Protein AF-A0A2G9NPW0-F1 (afdb_monomer_lite)

Radius of gyration: 15.77 Å; chains: 1; bounding box: 44×32×38 Å

Foldseek 3Di:
DQAPPVQVVLLVQVVLQVCLVDEAEDEPVRVVLVVVLLVVDDPVLNVLAVVLVVVSPVRHNYDHDYQDPQLVPDDPDDPVDDPVLSSVCSVQLVAAAEDPDPVSVVVVDPRYDHRDRDPDHDAHPDCSSVSVVSSSSDHDYDPPPSD

Structure (mmCIF, N/CA/C/O backbone):
data_AF-A0A2G9NPW0-F1
#
_entry.id   AF-A0A2G9NPW0-F1
#
loop_
_atom_site.group_PDB
_atom_site.id
_atom_site.type_symbol
_atom_site.label_atom_id
_atom_site.label_alt_id
_atom_site.label_comp_id
_atom_site.label_asym_id
_atom_site.label_entity_id
_atom_site.label_seq_id
_atom_site.pdbx_PDB_ins_code
_atom_site.Cartn_x
_atom_site.Cartn_y
_atom_site.Cartn_z
_atom_site.occupancy
_atom_site.B_iso_or_equiv
_atom_site.auth_seq_id
_atom_site.auth_comp_id
_atom_site.auth_asym_id
_atom_site.auth_atom_id
_atom_site.pdbx_PDB_model_num
ATOM 1 N N . MET A 1 1 ? -1.131 2.988 4.557 1.00 93.06 1 MET A N 1
ATOM 2 C CA . MET A 1 1 ? -2.337 3.663 5.099 1.00 93.06 1 MET A CA 1
ATOM 3 C C . MET A 1 1 ? -2.346 3.777 6.621 1.00 93.06 1 MET A C 1
ATOM 5 O O . MET A 1 1 ? -3.235 4.429 7.140 1.00 93.06 1 MET A O 1
ATOM 9 N N . HIS A 1 2 ? -1.377 3.202 7.342 1.00 95.94 2 HIS A N 1
ATOM 10 C CA . HIS A 1 2 ? -1.344 3.203 8.814 1.00 95.94 2 HIS A CA 1
ATOM 11 C C . HIS A 1 2 ? -0.108 3.920 9.369 1.00 95.94 2 HIS A C 1
ATOM 13 O O . HIS A 1 2 ? 0.310 3.657 10.489 1.00 95.94 2 HIS A O 1
ATOM 19 N N . SER A 1 3 ? 0.509 4.799 8.573 1.00 94.31 3 SER A N 1
ATOM 20 C CA . SER A 1 3 ? 1.684 5.565 9.005 1.00 94.31 3 SER A CA 1
ATOM 21 C C . SER A 1 3 ? 1.359 6.431 10.226 1.00 94.31 3 SER A C 1
ATOM 23 O O . SER A 1 3 ? 0.236 6.929 10.356 1.00 94.31 3 SER A O 1
ATOM 25 N N . ASN A 1 4 ? 2.345 6.614 11.104 1.00 94.69 4 ASN A N 1
ATOM 26 C CA . ASN A 1 4 ? 2.315 7.629 12.158 1.00 94.69 4 ASN A CA 1
ATOM 27 C C . ASN A 1 4 ? 2.498 9.050 11.605 1.00 94.69 4 ASN A C 1
ATOM 29 O O . ASN A 1 4 ? 2.051 10.002 12.235 1.00 94.69 4 ASN A O 1
ATOM 33 N N . ASP A 1 5 ? 3.090 9.207 10.416 1.00 93.62 5 ASP A N 1
ATOM 34 C CA . ASP A 1 5 ? 3.021 10.474 9.686 1.00 93.62 5 ASP A CA 1
ATOM 35 C C . ASP A 1 5 ? 1.643 10.614 9.029 1.00 93.62 5 ASP A C 1
ATOM 37 O O . ASP A 1 5 ? 1.321 9.918 8.060 1.00 93.62 5 ASP A O 1
ATOM 41 N N . GLU A 1 6 ? 0.833 11.534 9.551 1.00 93.62 6 GLU A N 1
ATOM 42 C CA . GLU A 1 6 ? -0.532 11.782 9.088 1.00 93.62 6 GLU A CA 1
ATOM 43 C C . GLU A 1 6 ? -0.585 12.182 7.612 1.00 93.62 6 GLU A C 1
ATOM 45 O O . GLU A 1 6 ? -1.490 11.752 6.895 1.00 93.62 6 GLU A O 1
ATOM 50 N N . LYS A 1 7 ? 0.412 12.917 7.107 1.00 92.75 7 LYS A N 1
ATOM 51 C CA . LYS A 1 7 ? 0.454 13.292 5.689 1.00 92.75 7 LYS A CA 1
ATOM 52 C C . LYS A 1 7 ? 0.616 12.062 4.797 1.00 92.75 7 LYS A C 1
ATOM 54 O O . LYS A 1 7 ? -0.153 11.876 3.850 1.00 92.75 7 LYS A O 1
ATOM 59 N N . THR A 1 8 ? 1.572 11.192 5.119 1.00 93.19 8 THR A N 1
ATOM 60 C CA . THR A 1 8 ? 1.755 9.896 4.451 1.00 93.19 8 THR A CA 1
ATOM 61 C C . THR A 1 8 ? 0.511 9.025 4.584 1.00 93.19 8 THR A C 1
ATOM 63 O O . THR A 1 8 ? 0.056 8.428 3.607 1.00 93.19 8 THR A O 1
ATOM 66 N N . ARG A 1 9 ? -0.080 8.962 5.781 1.00 95.56 9 ARG A N 1
ATOM 67 C CA . ARG A 1 9 ? -1.285 8.176 6.043 1.00 95.56 9 ARG A CA 1
ATOM 68 C C . ARG A 1 9 ? -2.442 8.595 5.142 1.00 95.56 9 ARG A C 1
ATOM 70 O O . ARG A 1 9 ? -3.007 7.733 4.470 1.00 95.56 9 ARG A O 1
ATOM 77 N N . ILE A 1 10 ? -2.756 9.890 5.114 1.00 95.69 10 ILE A N 1
ATOM 78 C CA . ILE A 1 10 ? -3.835 10.479 4.312 1.00 95.69 10 ILE A CA 1
ATOM 79 C C . ILE A 1 10 ? -3.563 10.271 2.823 1.00 95.69 10 ILE A C 1
ATOM 81 O O . ILE A 1 10 ? -4.442 9.799 2.105 1.00 95.69 10 ILE A O 1
ATOM 85 N N . THR A 1 11 ? -2.333 10.532 2.374 1.00 94.81 11 THR A N 1
ATOM 86 C CA . THR A 1 11 ? -1.914 10.327 0.979 1.00 94.81 11 THR A CA 1
ATOM 87 C C . THR A 1 11 ? -2.146 8.881 0.541 1.00 94.81 11 THR A C 1
ATOM 89 O O . THR A 1 11 ? -2.818 8.628 -0.459 1.00 94.81 11 THR A O 1
ATOM 92 N N . CYS A 1 12 ? -1.669 7.906 1.322 1.00 94.81 12 CYS A N 1
ATOM 93 C CA . CYS A 1 12 ? -1.898 6.497 1.021 1.00 94.81 12 CYS A CA 1
ATOM 94 C C . CYS A 1 12 ? -3.381 6.119 1.105 1.00 94.81 12 CYS A C 1
ATOM 96 O O . CYS A 1 12 ? -3.851 5.376 0.254 1.00 94.81 12 CYS A O 1
ATOM 98 N N . LYS A 1 13 ? -4.128 6.588 2.114 1.00 95.88 13 LYS A N 1
ATOM 99 C CA . LYS A 1 13 ? -5.563 6.281 2.245 1.00 95.88 13 LYS A CA 1
ATOM 100 C C . LYS A 1 13 ? -6.323 6.738 1.003 1.00 95.88 13 LYS A C 1
ATOM 102 O O . LYS A 1 13 ? -7.059 5.957 0.405 1.00 95.88 13 LYS A O 1
ATOM 107 N N . ASN A 1 14 ? -6.100 7.984 0.594 1.00 96.38 14 ASN A N 1
ATOM 108 C CA . ASN A 1 14 ? -6.747 8.564 -0.573 1.00 96.38 14 ASN A CA 1
ATOM 109 C C . ASN A 1 14 ? -6.378 7.811 -1.853 1.00 96.38 14 ASN A C 1
ATOM 111 O O . ASN A 1 14 ? -7.270 7.554 -2.656 1.00 96.38 14 ASN A O 1
ATOM 115 N N . PHE A 1 15 ? -5.120 7.379 -2.001 1.00 94.50 15 PHE A N 1
ATOM 116 C CA . PHE A 1 15 ? -4.708 6.533 -3.121 1.00 94.50 15 PHE A CA 1
ATOM 117 C C . PHE A 1 15 ? -5.583 5.280 -3.242 1.00 94.50 15 PHE A C 1
ATOM 119 O O . PHE A 1 15 ? -6.144 5.034 -4.308 1.00 94.50 15 PHE A O 1
ATOM 126 N N . PHE A 1 16 ? -5.767 4.521 -2.157 1.00 94.56 16 PHE A N 1
ATOM 127 C CA . PHE A 1 16 ? -6.606 3.320 -2.199 1.00 94.56 16 PHE A CA 1
ATOM 128 C C . PHE A 1 16 ? -8.077 3.645 -2.480 1.00 94.56 16 PHE A C 1
ATOM 130 O O . PHE A 1 16 ? -8.695 2.945 -3.276 1.00 94.56 16 PHE A O 1
ATOM 137 N N . ILE A 1 17 ? -8.622 4.723 -1.904 1.00 95.44 17 ILE A N 1
ATOM 138 C CA . ILE A 1 17 ? -10.004 5.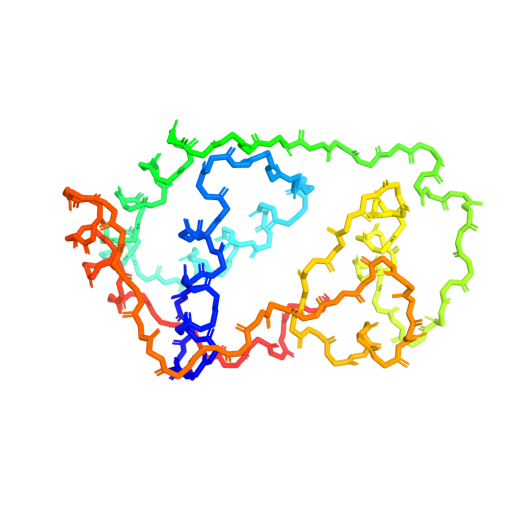170 -2.160 1.00 95.44 17 ILE A CA 1
ATOM 139 C C . ILE A 1 17 ? -10.219 5.500 -3.644 1.00 95.44 17 ILE A C 1
ATOM 141 O O . ILE A 1 17 ? -11.206 5.079 -4.243 1.00 95.44 17 ILE A O 1
ATOM 145 N N . GLU A 1 18 ? -9.289 6.229 -4.257 1.00 93.69 18 GLU A N 1
ATOM 146 C CA . GLU A 1 18 ? -9.360 6.620 -5.670 1.00 93.69 18 GLU A CA 1
ATOM 147 C C . GLU A 1 18 ? -9.203 5.435 -6.629 1.00 93.69 18 GLU A C 1
ATOM 149 O O . GLU A 1 18 ? -9.677 5.484 -7.765 1.00 93.69 18 GLU A O 1
ATOM 154 N N . HIS A 1 19 ? -8.574 4.356 -6.161 1.00 93.38 19 HIS A N 1
ATOM 155 C CA . HIS A 1 19 ? -8.294 3.158 -6.945 1.00 93.38 19 HIS A CA 1
ATOM 156 C C . HIS A 1 19 ? -9.177 1.958 -6.565 1.00 93.38 19 HIS A C 1
ATOM 158 O O . HIS A 1 19 ? -8.924 0.861 -7.055 1.00 93.38 19 HIS A O 1
ATOM 164 N N . LEU A 1 20 ? -10.243 2.139 -5.770 1.00 94.12 20 LEU A N 1
ATOM 165 C CA . LEU A 1 20 ? -11.159 1.049 -5.379 1.00 94.12 20 LEU A CA 1
ATOM 166 C C . LEU A 1 20 ? -11.724 0.277 -6.580 1.00 94.12 20 LEU A C 1
ATOM 168 O O . LEU A 1 20 ? -11.809 -0.945 -6.543 1.00 94.12 20 LEU A O 1
ATOM 172 N N . ASN A 1 21 ? -12.054 0.991 -7.659 1.00 93.56 21 ASN A N 1
ATOM 173 C CA . ASN A 1 21 ? -12.619 0.417 -8.886 1.00 93.56 21 ASN A CA 1
ATOM 174 C C . ASN A 1 21 ? -11.547 0.060 -9.934 1.00 93.56 21 ASN A C 1
ATOM 176 O O . ASN A 1 21 ? -11.866 -0.142 -11.107 1.00 93.56 21 ASN A O 1
ATOM 180 N N . LYS A 1 22 ? -10.265 0.059 -9.555 1.00 93.81 22 LYS A N 1
ATOM 181 C CA . LYS A 1 22 ? -9.139 -0.283 -10.429 1.00 93.81 22 LYS A CA 1
ATOM 182 C C . LYS A 1 22 ? -8.545 -1.627 -10.017 1.00 93.81 22 LYS A C 1
ATOM 184 O O . LYS A 1 22 ? -8.724 -2.097 -8.897 1.00 93.81 22 LYS A O 1
ATOM 189 N N . THR A 1 23 ? -7.815 -2.237 -10.943 1.00 94.25 23 THR A N 1
ATOM 190 C CA . THR A 1 23 ? -6.983 -3.398 -10.635 1.00 94.25 23 THR A CA 1
ATOM 191 C C . THR A 1 23 ? -5.677 -2.917 -10.020 1.00 94.25 23 THR A C 1
ATOM 193 O O . THR A 1 23 ? -5.015 -2.056 -10.598 1.00 94.25 23 THR A O 1
ATOM 196 N N . ILE A 1 24 ? -5.301 -3.477 -8.872 1.00 92.81 24 ILE A N 1
ATOM 197 C CA . ILE A 1 24 ? -3.990 -3.252 -8.256 1.00 92.81 24 ILE A CA 1
ATOM 198 C C . ILE A 1 24 ? -3.184 -4.540 -8.347 1.00 92.81 24 ILE A C 1
ATOM 200 O O . ILE A 1 24 ? -3.710 -5.627 -8.113 1.00 92.81 24 ILE A O 1
ATOM 204 N N . PHE A 1 25 ? -1.904 -4.412 -8.671 1.00 92.06 25 PHE A N 1
ATOM 205 C CA . PHE A 1 25 ? -0.966 -5.524 -8.709 1.00 92.06 25 PHE A CA 1
ATOM 206 C C . PHE A 1 25 ? -0.061 -5.481 -7.486 1.00 92.06 25 PHE A C 1
ATOM 208 O O . PHE A 1 25 ? 0.358 -4.410 -7.051 1.00 92.06 25 PHE A O 1
ATOM 215 N N . MET A 1 26 ? 0.234 -6.651 -6.931 1.00 89.31 26 MET A N 1
ATOM 216 C CA . MET A 1 26 ? 1.155 -6.785 -5.809 1.00 89.31 26 MET A CA 1
ATOM 217 C C . MET A 1 26 ? 1.934 -8.089 -5.944 1.00 89.31 26 MET A C 1
ATOM 219 O O . MET A 1 26 ? 1.367 -9.108 -6.346 1.00 89.31 26 MET A O 1
ATOM 223 N N . SER A 1 27 ? 3.224 -8.086 -5.614 1.00 88.62 27 SER A N 1
ATOM 224 C CA . SER A 1 27 ? 3.987 -9.332 -5.546 1.00 88.62 27 SER A CA 1
ATOM 225 C C . SER A 1 27 ? 3.660 -10.092 -4.258 1.00 88.62 27 SER A C 1
ATOM 227 O O . SER A 1 27 ? 3.221 -9.506 -3.265 1.00 88.62 27 SER A O 1
ATOM 229 N N . LEU A 1 28 ? 3.885 -11.410 -4.250 1.00 87.88 28 LEU A N 1
ATOM 230 C CA . LEU A 1 28 ? 3.772 -12.209 -3.020 1.00 87.88 28 LEU A CA 1
ATOM 231 C C . LEU A 1 28 ? 4.762 -11.742 -1.942 1.00 87.88 28 LEU A C 1
ATOM 233 O O . LEU A 1 28 ? 4.457 -11.804 -0.757 1.00 87.88 28 LEU A O 1
ATOM 237 N N . GLU A 1 29 ? 5.916 -11.217 -2.350 1.00 88.31 29 GLU A N 1
ATOM 238 C CA . GLU A 1 29 ? 6.898 -10.637 -1.436 1.00 88.31 29 GLU A CA 1
ATOM 239 C C . GLU A 1 29 ? 6.382 -9.347 -0.787 1.00 88.31 29 GLU A C 1
ATOM 241 O O . GLU A 1 29 ? 6.538 -9.168 0.416 1.00 88.31 29 GLU A O 1
ATOM 246 N N . SER A 1 30 ? 5.708 -8.470 -1.542 1.00 87.19 30 SER A N 1
ATOM 247 C CA . SER A 1 30 ? 5.065 -7.282 -0.968 1.00 87.19 30 SER A CA 1
ATOM 248 C C . SER A 1 30 ? 3.965 -7.650 0.032 1.00 87.19 30 SER A C 1
ATOM 250 O O . SER A 1 30 ? 3.864 -6.998 1.066 1.00 87.19 30 SER A O 1
ATOM 252 N N . VAL A 1 31 ? 3.187 -8.714 -0.232 1.00 88.38 31 VAL A N 1
ATOM 253 C CA . VAL A 1 31 ? 2.227 -9.263 0.749 1.00 88.38 3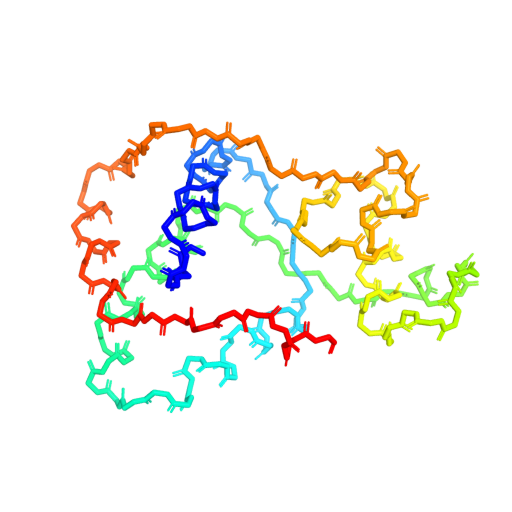1 VAL A CA 1
ATOM 254 C C . VAL A 1 31 ? 2.967 -9.670 2.025 1.00 88.38 31 VAL A C 1
ATOM 256 O O . VAL A 1 31 ? 2.639 -9.177 3.100 1.00 88.38 31 VAL A O 1
ATOM 259 N N . GLY A 1 32 ? 4.005 -10.503 1.894 1.00 89.38 32 GLY A N 1
ATOM 260 C CA . GLY A 1 32 ? 4.774 -11.004 3.033 1.00 89.38 32 GLY A CA 1
ATOM 261 C C . GLY A 1 32 ? 5.432 -9.893 3.851 1.00 89.38 32 GLY A C 1
ATOM 262 O O . GLY A 1 32 ? 5.361 -9.921 5.073 1.00 89.38 32 GLY A O 1
ATOM 263 N N . LYS A 1 33 ? 6.000 -8.871 3.198 1.00 87.69 33 LYS A N 1
ATOM 264 C CA . LYS A 1 33 ? 6.568 -7.696 3.877 1.00 87.69 33 LYS A CA 1
ATOM 265 C C . LYS A 1 33 ? 5.508 -6.913 4.653 1.00 87.69 33 LYS A C 1
ATOM 267 O O . LYS A 1 33 ? 5.791 -6.436 5.745 1.00 87.69 33 LYS A O 1
ATOM 272 N N . CYS A 1 34 ? 4.297 -6.760 4.114 1.00 88.00 34 CYS A N 1
ATOM 273 C CA . CYS A 1 34 ? 3.212 -6.109 4.846 1.00 88.00 34 CYS A CA 1
ATOM 274 C C . CYS A 1 34 ? 2.784 -6.916 6.078 1.00 88.00 34 CYS A C 1
ATOM 276 O O . CYS A 1 34 ? 2.614 -6.329 7.147 1.00 88.00 34 CYS A O 1
ATOM 278 N N . ASP A 1 35 ? 2.636 -8.233 5.935 1.00 91.19 35 ASP A N 1
ATOM 279 C CA . ASP A 1 35 ? 2.219 -9.113 7.029 1.00 91.19 35 ASP A CA 1
ATOM 280 C C . ASP A 1 35 ? 3.287 -9.204 8.126 1.00 91.19 35 ASP A C 1
ATOM 282 O O . ASP A 1 35 ? 2.947 -9.116 9.305 1.00 91.19 35 ASP A O 1
ATOM 286 N N . ASP A 1 36 ? 4.570 -9.268 7.75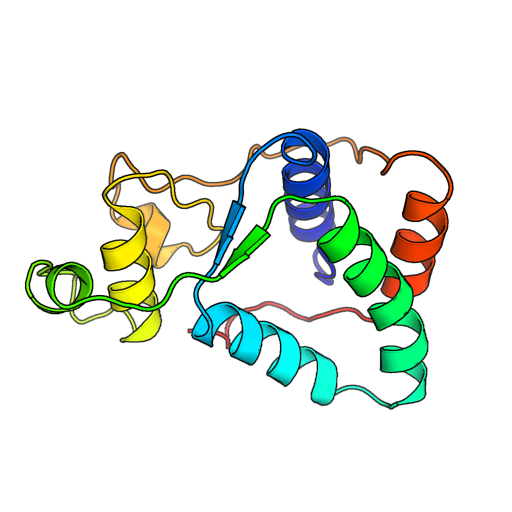4 1.00 93.00 36 ASP A N 1
ATOM 287 C CA . ASP A 1 36 ? 5.697 -9.295 8.693 1.00 93.00 36 ASP A CA 1
ATOM 288 C C . ASP A 1 36 ? 5.652 -8.117 9.675 1.00 93.00 36 ASP A C 1
ATOM 290 O O . ASP A 1 36 ? 5.760 -8.315 10.883 1.00 93.00 36 ASP A O 1
ATOM 294 N N . ILE A 1 37 ? 5.371 -6.900 9.189 1.00 92.00 37 ILE A N 1
ATOM 295 C CA . ILE A 1 37 ? 5.213 -5.713 10.047 1.00 92.00 37 ILE A CA 1
ATOM 296 C C . ILE A 1 37 ? 4.053 -5.896 11.022 1.00 92.00 37 ILE A C 1
ATOM 298 O O . ILE A 1 37 ? 4.177 -5.587 12.205 1.00 92.00 37 ILE A O 1
ATOM 302 N N . VAL A 1 38 ? 2.896 -6.338 10.523 1.00 93.88 38 VAL A N 1
ATOM 303 C CA . VAL A 1 38 ? 1.664 -6.452 11.314 1.00 93.88 38 VAL A CA 1
ATOM 304 C C . VAL A 1 38 ? 1.831 -7.508 12.402 1.00 93.88 38 VAL A C 1
ATOM 306 O O . VAL A 1 38 ? 1.346 -7.325 13.521 1.00 93.88 38 VAL A O 1
ATOM 309 N N . TRP A 1 39 ? 2.561 -8.582 12.108 1.00 95.12 39 TRP A N 1
ATOM 310 C CA . TRP A 1 39 ? 2.839 -9.663 13.048 1.00 95.12 39 TRP A CA 1
ATOM 311 C C . TRP A 1 39 ? 3.764 -9.261 14.200 1.00 95.12 39 TRP A C 1
ATOM 313 O O . TRP A 1 39 ? 3.720 -9.914 15.241 1.00 95.12 39 TRP A O 1
ATOM 323 N N . GLN A 1 40 ? 4.505 -8.152 14.088 1.00 95.44 40 GLN A N 1
ATOM 324 C CA . GLN A 1 40 ? 5.270 -7.586 15.211 1.00 95.44 40 GLN A CA 1
ATOM 325 C C . GLN A 1 40 ? 4.379 -6.938 16.291 1.00 95.44 40 GLN A C 1
ATOM 327 O O . GLN A 1 40 ? 4.853 -6.623 17.383 1.00 95.44 40 GLN A O 1
ATOM 332 N N . PHE A 1 41 ? 3.089 -6.703 16.018 1.00 95.75 41 PHE A N 1
ATOM 333 C CA . PHE A 1 41 ? 2.156 -6.109 16.981 1.00 95.75 41 PHE A CA 1
ATOM 334 C C . PHE A 1 41 ? 1.439 -7.175 17.813 1.00 95.75 41 PHE A C 1
ATOM 336 O O . PHE A 1 41 ? 1.294 -8.324 17.405 1.00 95.75 41 PHE A O 1
ATOM 343 N N . SER A 1 42 ? 0.918 -6.787 18.982 1.00 97.75 42 SER A N 1
ATOM 344 C CA . SER A 1 42 ? 0.146 -7.708 19.827 1.00 97.75 42 SER A CA 1
ATOM 345 C C . SER A 1 42 ? -1.092 -8.250 19.107 1.00 97.75 42 SER A C 1
ATOM 347 O O . SER A 1 42 ? -1.710 -7.553 18.299 1.00 97.75 42 SER A O 1
ATOM 349 N N . ARG A 1 43 ? -1.522 -9.464 19.475 1.00 97.69 43 ARG A N 1
ATOM 350 C CA . ARG A 1 43 ? -2.726 -10.092 18.909 1.00 97.69 43 ARG A CA 1
ATOM 351 C C . ARG A 1 43 ? -3.954 -9.176 18.971 1.00 97.69 43 ARG A C 1
ATOM 353 O O . ARG A 1 43 ? -4.666 -9.048 17.985 1.00 97.69 43 ARG A O 1
ATOM 360 N N . LYS A 1 44 ? -4.137 -8.460 20.087 1.00 98.00 44 LYS A N 1
ATOM 361 C CA . LYS A 1 44 ? -5.227 -7.489 20.260 1.00 98.00 44 LYS A CA 1
ATOM 362 C C . LYS A 1 44 ? -5.191 -6.369 19.217 1.00 98.00 44 LYS A C 1
ATOM 364 O O . LYS A 1 44 ? -6.239 -5.924 18.779 1.00 98.00 44 LYS A O 1
ATOM 369 N N . VAL A 1 45 ? -4.010 -5.886 18.833 1.00 97.88 45 VAL A N 1
ATOM 370 C CA . VAL A 1 45 ? -3.881 -4.864 17.779 1.00 97.88 45 VAL A CA 1
ATOM 371 C C . VAL A 1 45 ? -4.164 -5.473 16.406 1.00 97.88 45 VAL A C 1
ATOM 373 O O . VAL A 1 45 ? -4.868 -4.865 15.604 1.00 97.88 45 VAL A O 1
ATOM 376 N N . GLN A 1 46 ? -3.676 -6.688 16.156 1.00 97.31 46 GLN A N 1
ATOM 377 C CA . GLN A 1 46 ? -3.947 -7.418 14.917 1.00 97.31 46 GLN A CA 1
ATOM 378 C C . GLN A 1 46 ? -5.454 -7.667 14.709 1.00 97.31 46 GLN A C 1
ATOM 380 O O . GLN A 1 46 ? -5.960 -7.446 13.611 1.00 97.31 46 GLN A O 1
ATOM 385 N N . ASP A 1 47 ? -6.188 -8.033 15.766 1.00 97.94 47 ASP A N 1
ATOM 386 C CA . ASP A 1 47 ? -7.645 -8.261 15.734 1.00 97.94 47 ASP A CA 1
ATOM 387 C C . ASP A 1 47 ? -8.450 -7.014 15.344 1.00 97.94 47 ASP A C 1
ATOM 389 O O . ASP A 1 47 ? -9.562 -7.109 14.832 1.00 97.94 47 ASP A O 1
ATOM 393 N N . GLU A 1 48 ? -7.890 -5.831 15.572 1.00 98.19 48 GLU A N 1
ATOM 394 C CA . GLU A 1 48 ? -8.506 -4.554 15.209 1.00 98.19 48 GLU A CA 1
ATOM 395 C C . GLU A 1 48 ? -8.138 -4.150 13.777 1.00 98.19 48 GLU A C 1
ATOM 397 O O . GLU A 1 48 ? -8.876 -3.411 13.123 1.00 98.19 48 GLU A O 1
ATOM 402 N N . TYR A 1 49 ? -7.002 -4.648 13.282 1.00 97.81 49 TYR A N 1
ATOM 403 C CA . TYR A 1 49 ? -6.455 -4.353 11.966 1.00 97.81 49 TYR A CA 1
ATOM 404 C C . TYR A 1 49 ? -7.068 -5.213 10.854 1.00 97.81 49 TYR A C 1
ATOM 406 O O . TYR A 1 49 ? -7.576 -4.675 9.864 1.00 97.81 49 TYR A O 1
ATOM 414 N N . TYR A 1 50 ? -7.052 -6.540 11.012 1.00 96.88 50 TYR A N 1
ATOM 415 C CA . TYR A 1 50 ? -7.446 -7.471 9.950 1.00 96.88 50 TYR A CA 1
ATOM 416 C C . TYR A 1 50 ? -8.896 -7.320 9.460 1.00 96.88 50 TYR A C 1
ATOM 418 O O . TYR A 1 50 ? -9.090 -7.373 8.245 1.00 96.88 50 TYR A O 1
ATOM 426 N N . PRO A 1 51 ? -9.904 -6.990 10.298 1.00 97.62 51 PRO A N 1
ATOM 427 C CA . PRO A 1 51 ? -11.270 -6.782 9.809 1.00 97.62 51 PRO A CA 1
ATOM 428 C C . PRO A 1 51 ? -11.402 -5.707 8.721 1.00 97.62 51 PRO A C 1
ATOM 430 O O . PRO A 1 51 ? -12.305 -5.778 7.884 1.00 97.62 51 PRO A O 1
ATOM 433 N N . PHE A 1 52 ? -10.525 -4.696 8.722 1.00 97.75 52 PHE A N 1
ATOM 434 C CA . PHE A 1 52 ? -10.457 -3.715 7.640 1.00 97.75 52 PHE A CA 1
ATOM 435 C C . PHE A 1 52 ? -9.780 -4.294 6.395 1.00 97.75 52 PHE A C 1
ATOM 437 O O . PHE A 1 52 ? -10.337 -4.176 5.302 1.00 97.75 52 PHE A O 1
ATOM 444 N N . MET A 1 53 ? -8.612 -4.924 6.553 1.00 95.69 53 MET A N 1
ATOM 445 C CA . MET A 1 53 ? -7.846 -5.453 5.421 1.00 95.69 53 MET A CA 1
ATOM 446 C C . MET A 1 53 ? -8.575 -6.577 4.685 1.00 95.69 53 MET A C 1
ATOM 448 O O . MET A 1 53 ? -8.590 -6.575 3.456 1.00 95.69 53 MET A O 1
ATOM 452 N N . ASP A 1 54 ? -9.267 -7.465 5.398 1.00 95.38 54 ASP A N 1
ATOM 453 C CA . ASP A 1 54 ? -10.057 -8.543 4.793 1.00 95.38 54 ASP A CA 1
ATOM 454 C C . ASP A 1 54 ? -11.161 -7.982 3.890 1.00 95.38 54 ASP A C 1
ATOM 456 O O . ASP A 1 54 ? -11.361 -8.426 2.755 1.00 95.38 54 ASP A O 1
ATOM 460 N N . ARG A 1 55 ? -11.850 -6.934 4.357 1.00 95.94 55 ARG A N 1
ATOM 461 C CA . ARG A 1 55 ? -12.871 -6.241 3.562 1.00 95.94 55 ARG A CA 1
ATOM 462 C C . ARG A 1 55 ? -12.254 -5.504 2.385 1.00 95.94 55 ARG A C 1
ATOM 464 O O . ARG A 1 55 ? -12.800 -5.585 1.290 1.00 95.94 55 ARG A O 1
ATOM 471 N N . LEU A 1 56 ? -11.126 -4.823 2.586 1.00 94.62 56 LEU A N 1
ATOM 472 C CA . LEU A 1 56 ? -10.404 -4.136 1.515 1.00 94.62 56 LEU A CA 1
ATOM 473 C C . LEU A 1 56 ? -10.009 -5.096 0.400 1.00 94.62 56 LEU A C 1
ATOM 475 O O . LEU A 1 56 ? -10.295 -4.824 -0.761 1.00 94.62 56 LEU A O 1
ATOM 479 N N . HIS A 1 57 ? -9.443 -6.245 0.751 1.00 92.06 57 HIS A N 1
ATOM 480 C CA . HIS A 1 57 ? -9.055 -7.273 -0.209 1.00 92.06 57 HIS A CA 1
ATOM 481 C C . HIS A 1 57 ? -10.248 -7.979 -0.865 1.00 92.06 57 HIS A C 1
ATOM 483 O O . HIS A 1 57 ? -10.092 -8.532 -1.948 1.00 92.06 57 HIS A O 1
ATOM 489 N N . THR A 1 58 ? -11.426 -7.952 -0.236 1.00 92.00 58 THR A N 1
ATOM 490 C CA . THR A 1 58 ? -12.663 -8.474 -0.833 1.00 92.00 58 THR A CA 1
ATOM 491 C C . THR A 1 58 ? -13.232 -7.516 -1.879 1.00 92.00 58 THR A C 1
ATOM 493 O O . THR A 1 58 ? -13.709 -7.961 -2.920 1.00 92.00 58 THR A O 1
ATOM 496 N N . ILE A 1 59 ? -13.211 -6.205 -1.614 1.00 92.31 59 ILE A N 1
ATOM 497 C CA . ILE A 1 59 ? -13.821 -5.219 -2.519 1.00 92.31 59 ILE A CA 1
ATOM 498 C C . ILE A 1 59 ? -12.882 -4.773 -3.640 1.00 92.31 59 ILE A C 1
ATOM 500 O O . ILE A 1 59 ? -13.346 -4.436 -4.726 1.00 92.31 59 ILE A O 1
ATOM 504 N N . MET A 1 60 ? -11.573 -4.733 -3.386 1.00 93.38 60 MET A N 1
ATOM 505 C CA . MET A 1 60 ? -10.593 -4.296 -4.373 1.00 93.38 60 MET A CA 1
ATOM 506 C C . MET A 1 60 ? -10.168 -5.463 -5.254 1.00 93.38 60 MET A C 1
ATOM 508 O O . MET A 1 60 ? -9.863 -6.551 -4.769 1.00 93.38 60 MET A O 1
ATOM 512 N N . ASN A 1 61 ? -10.041 -5.216 -6.557 1.00 95.00 61 ASN A N 1
ATOM 513 C CA . ASN A 1 61 ? -9.490 -6.205 -7.477 1.00 95.00 61 ASN A CA 1
ATOM 514 C C . ASN A 1 61 ? -7.955 -6.243 -7.374 1.00 95.00 61 ASN A C 1
ATOM 516 O O . ASN A 1 61 ? -7.249 -5.635 -8.180 1.00 95.00 61 ASN A O 1
ATOM 520 N N . ILE A 1 62 ? -7.435 -6.950 -6.369 1.00 92.75 62 ILE A N 1
ATOM 521 C CA . ILE A 1 62 ? -5.993 -7.119 -6.161 1.00 92.75 62 ILE A CA 1
ATOM 522 C C . ILE A 1 62 ? -5.519 -8.401 -6.848 1.00 92.75 62 ILE A C 1
ATOM 524 O O . ILE A 1 62 ? -5.952 -9.507 -6.515 1.00 92.75 62 ILE A O 1
ATOM 528 N N . LYS A 1 63 ? -4.592 -8.268 -7.799 1.00 93.50 63 LYS A N 1
ATOM 529 C CA . LYS A 1 63 ? -3.920 -9.386 -8.464 1.00 93.50 63 LYS A CA 1
ATOM 530 C C . LYS A 1 63 ? -2.547 -9.601 -7.844 1.00 93.50 63 LYS A C 1
ATOM 532 O O . LYS A 1 63 ? -1.656 -8.763 -7.962 1.00 93.50 63 LYS A O 1
ATOM 537 N N . ARG A 1 64 ? -2.384 -10.753 -7.194 1.00 91.75 64 ARG A N 1
ATOM 538 C CA . ARG A 1 64 ? -1.089 -11.211 -6.689 1.00 91.75 64 ARG A CA 1
ATOM 539 C C . ARG A 1 64 ? -0.342 -11.889 -7.828 1.00 91.75 64 ARG A C 1
ATOM 541 O O . ARG A 1 64 ? -0.800 -12.922 -8.311 1.00 91.75 64 ARG A O 1
ATOM 548 N N . ILE A 1 65 ? 0.752 -11.288 -8.279 1.00 89.12 65 ILE A N 1
ATOM 549 C CA . ILE A 1 65 ? 1.503 -11.759 -9.446 1.00 89.12 65 ILE A CA 1
ATOM 550 C C . ILE A 1 65 ? 2.899 -12.243 -9.027 1.00 89.12 65 ILE A C 1
ATOM 552 O O . ILE A 1 65 ? 3.593 -11.534 -8.290 1.00 89.12 65 ILE A O 1
ATOM 556 N N . PRO A 1 66 ? 3.328 -13.447 -9.451 1.00 86.94 66 PRO A N 1
ATOM 557 C CA . PRO A 1 66 ? 4.691 -13.899 -9.209 1.00 86.94 66 PRO A CA 1
ATOM 558 C C . PRO A 1 66 ? 5.676 -13.068 -10.037 1.00 86.94 66 PRO A C 1
ATOM 560 O O . PRO A 1 66 ? 5.307 -12.431 -11.028 1.00 86.94 66 PRO A O 1
ATOM 563 N N . TYR A 1 67 ? 6.945 -13.098 -9.646 1.00 84.69 67 TYR A N 1
ATOM 564 C CA . TYR A 1 67 ? 8.009 -12.675 -10.548 1.00 84.69 67 TYR A CA 1
ATOM 565 C C . TYR A 1 67 ? 8.139 -13.692 -11.683 1.00 84.69 67 TYR A C 1
ATOM 567 O O . TYR A 1 67 ? 7.965 -14.894 -11.474 1.00 84.69 67 TYR A O 1
ATOM 575 N N . ASP A 1 68 ? 8.453 -13.213 -12.881 1.00 81.94 68 ASP A N 1
ATOM 576 C CA . ASP A 1 68 ? 8.735 -14.068 -14.030 1.00 81.94 68 ASP A CA 1
ATOM 577 C C . ASP A 1 68 ? 10.175 -13.883 -14.526 1.00 81.94 68 ASP A C 1
ATOM 579 O O . ASP A 1 68 ? 10.903 -12.984 -14.101 1.00 81.94 68 ASP A O 1
ATOM 583 N N . SER A 1 69 ? 10.610 -14.738 -15.450 1.00 74.12 69 SER A N 1
ATOM 584 C CA . SER A 1 69 ? 11.968 -14.671 -16.003 1.00 74.12 69 SER A CA 1
ATOM 585 C C . SER A 1 69 ? 12.274 -13.318 -16.657 1.00 74.12 69 SER A C 1
ATOM 587 O O . SER A 1 69 ? 13.402 -12.839 -16.571 1.00 74.12 69 SER A O 1
ATOM 589 N N . ARG A 1 70 ? 11.267 -12.655 -17.242 1.00 67.56 70 ARG A N 1
ATOM 590 C CA . ARG A 1 70 ? 11.401 -11.329 -17.872 1.00 67.56 70 ARG A CA 1
ATOM 591 C C . ARG A 1 70 ? 11.693 -10.239 -16.839 1.00 67.56 70 ARG A C 1
ATOM 593 O O . ARG A 1 70 ? 12.431 -9.309 -17.153 1.00 67.56 70 ARG A O 1
ATOM 600 N N . THR A 1 71 ? 11.151 -10.392 -15.633 1.00 68.94 71 THR A N 1
ATOM 601 C CA . THR A 1 71 ? 11.392 -9.534 -14.467 1.00 68.94 71 THR A CA 1
ATOM 602 C C . THR A 1 71 ? 12.852 -9.622 -14.011 1.00 68.94 71 THR A C 1
ATOM 604 O O . THR A 1 71 ? 13.455 -8.615 -13.663 1.00 68.94 71 THR A O 1
ATOM 607 N N . ILE A 1 72 ? 13.454 -10.812 -14.055 1.00 66.75 72 ILE A N 1
ATOM 608 C CA . ILE A 1 72 ? 14.788 -11.062 -13.487 1.00 66.75 72 ILE A CA 1
ATOM 609 C C . ILE A 1 72 ? 15.917 -10.650 -14.448 1.00 66.75 72 ILE A C 1
ATOM 611 O O . ILE A 1 72 ? 16.975 -10.206 -14.010 1.00 66.75 72 ILE A O 1
ATOM 615 N N . THR A 1 73 ? 15.725 -10.772 -15.766 1.00 59.31 73 THR A N 1
ATOM 616 C CA . THR A 1 73 ? 16.853 -10.722 -16.719 1.00 59.31 73 THR A CA 1
ATOM 617 C C . THR A 1 73 ? 17.077 -9.390 -17.438 1.00 59.31 73 THR A C 1
ATOM 619 O O . THR A 1 73 ? 17.985 -9.312 -18.263 1.00 59.31 73 THR A O 1
ATOM 622 N N . LYS A 1 74 ? 16.268 -8.346 -17.208 1.00 56.38 74 LYS A N 1
ATOM 623 C CA . LYS A 1 74 ? 16.272 -7.165 -18.100 1.00 56.38 74 LYS A CA 1
ATOM 624 C C . LYS A 1 74 ? 16.809 -5.857 -17.528 1.00 56.38 74 LYS A C 1
ATOM 626 O O . LYS A 1 74 ? 17.107 -4.967 -18.322 1.00 56.38 74 LYS A O 1
ATOM 631 N N . ASN A 1 75 ? 16.999 -5.718 -16.217 1.00 61.25 75 ASN A N 1
ATOM 632 C CA . ASN A 1 75 ? 17.129 -4.375 -15.648 1.00 61.25 75 ASN A CA 1
ATOM 633 C C . ASN A 1 75 ? 18.440 -4.123 -14.911 1.00 61.25 75 ASN A C 1
ATOM 635 O O . ASN A 1 75 ? 18.720 -4.689 -13.861 1.00 61.25 75 ASN A O 1
ATOM 639 N N . LYS A 1 76 ? 19.231 -3.201 -15.469 1.00 75.44 76 LYS A N 1
ATOM 640 C CA . LYS A 1 76 ? 20.416 -2.616 -14.834 1.00 75.44 76 LYS A CA 1
ATOM 641 C C . LYS A 1 76 ? 19.988 -1.417 -13.987 1.00 75.44 76 LYS A C 1
ATOM 643 O O . LYS A 1 76 ? 20.233 -0.273 -14.364 1.00 75.44 76 LYS A O 1
ATOM 648 N N . PHE A 1 77 ? 19.292 -1.666 -12.884 1.00 85.44 77 PHE A N 1
ATOM 649 C CA . PHE A 1 77 ? 19.056 -0.615 -11.896 1.00 85.44 77 PHE A CA 1
ATOM 650 C C . PHE A 1 77 ? 20.338 -0.338 -11.092 1.00 85.44 77 PHE A C 1
ATOM 652 O O . PHE A 1 77 ? 21.228 -1.195 -11.050 1.00 85.44 77 PHE A O 1
ATOM 659 N N . PRO A 1 78 ? 20.486 0.855 -10.486 1.00 87.38 78 PRO A N 1
ATOM 660 C CA . PRO A 1 78 ? 21.652 1.158 -9.664 1.00 87.38 78 PRO A CA 1
ATOM 661 C C . PRO A 1 78 ? 21.842 0.122 -8.554 1.00 87.38 78 PRO A C 1
ATOM 663 O O . PRO A 1 78 ? 20.892 -0.225 -7.858 1.00 87.38 78 PRO A O 1
ATOM 666 N N . LYS A 1 79 ? 23.088 -0.323 -8.346 1.00 84.94 79 LYS A N 1
ATOM 667 C CA . LYS A 1 79 ? 23.442 -1.282 -7.280 1.00 84.94 79 LYS A CA 1
ATOM 668 C C . LYS A 1 79 ? 23.187 -0.753 -5.865 1.00 84.94 79 LYS A C 1
ATOM 670 O O . LYS A 1 79 ? 23.260 -1.522 -4.917 1.00 84.94 79 LYS A O 1
ATOM 675 N N . THR A 1 80 ? 22.944 0.549 -5.726 1.00 89.19 80 THR A N 1
ATOM 676 C CA . THR A 1 80 ? 22.547 1.176 -4.463 1.00 89.19 80 THR A CA 1
ATOM 677 C C . THR A 1 80 ? 21.148 0.757 -4.025 1.00 89.19 80 THR A C 1
ATOM 679 O O . THR A 1 80 ? 20.871 0.810 -2.837 1.00 89.19 80 THR A O 1
ATOM 682 N N . LEU A 1 81 ? 20.287 0.330 -4.957 1.00 89.94 81 LEU A N 1
ATOM 683 C CA . LEU A 1 81 ? 18.958 -0.164 -4.622 1.00 89.94 81 LEU A CA 1
ATOM 684 C C . LEU A 1 81 ? 19.012 -1.583 -4.056 1.00 89.94 81 LEU A C 1
ATOM 686 O O . LEU A 1 81 ? 19.758 -2.436 -4.547 1.00 89.94 81 LEU A O 1
ATOM 690 N N . SER A 1 82 ? 18.147 -1.864 -3.086 1.00 89.12 82 SER A N 1
ATOM 691 C CA . SER A 1 82 ? 17.923 -3.203 -2.552 1.00 89.12 82 SER A CA 1
ATOM 692 C C . SER A 1 82 ? 17.443 -4.171 -3.641 1.00 89.12 82 SER A C 1
ATOM 694 O O . SER A 1 82 ? 16.844 -3.776 -4.646 1.00 89.12 82 SER A O 1
ATOM 696 N N . ASN A 1 83 ? 17.648 -5.473 -3.427 1.00 86.81 83 ASN A N 1
ATOM 697 C CA . ASN A 1 83 ? 17.131 -6.498 -4.341 1.00 86.81 83 ASN A CA 1
ATOM 698 C C . ASN A 1 83 ? 15.608 -6.384 -4.516 1.00 86.81 83 ASN A C 1
ATOM 700 O O . ASN A 1 83 ? 15.103 -6.541 -5.623 1.00 86.81 83 ASN A O 1
ATOM 704 N N . PHE A 1 84 ? 14.882 -6.047 -3.448 1.00 85.94 84 PHE A N 1
ATOM 705 C CA . PHE A 1 84 ? 13.437 -5.854 -3.498 1.00 85.94 84 PHE A CA 1
ATOM 706 C C . PHE A 1 84 ? 13.040 -4.645 -4.354 1.00 85.94 84 PHE A C 1
ATOM 708 O O . PHE A 1 84 ? 12.172 -4.773 -5.216 1.00 85.94 84 PHE A O 1
ATOM 715 N N . GLN A 1 85 ? 13.701 -3.494 -4.180 1.00 90.38 85 GLN A N 1
ATOM 716 C CA . GLN A 1 85 ? 13.483 -2.315 -5.026 1.00 90.38 85 GLN A CA 1
ATOM 717 C C . GLN A 1 85 ? 13.758 -2.649 -6.505 1.00 90.38 85 GLN A C 1
ATOM 719 O O . GLN A 1 85 ? 12.975 -2.303 -7.388 1.00 90.38 85 GLN A O 1
ATOM 724 N N . GLN A 1 86 ? 14.832 -3.385 -6.800 1.00 89.44 86 GLN A N 1
ATOM 725 C CA . GLN A 1 86 ? 15.147 -3.801 -8.171 1.00 89.44 86 GLN A CA 1
ATOM 726 C C . GLN A 1 86 ? 14.091 -4.753 -8.760 1.00 89.44 86 GLN A C 1
ATOM 728 O O . GLN A 1 86 ? 13.730 -4.628 -9.936 1.00 89.44 86 GLN A O 1
ATOM 733 N N . LEU A 1 87 ? 13.562 -5.678 -7.956 1.00 88.88 87 LEU A N 1
ATOM 734 C CA . LEU A 1 87 ? 12.519 -6.617 -8.372 1.00 88.88 87 LEU A CA 1
ATOM 735 C C . LEU A 1 87 ? 11.181 -5.915 -8.617 1.00 88.88 87 LEU A C 1
ATOM 737 O O . LEU A 1 87 ? 10.572 -6.127 -9.667 1.00 88.88 87 LEU A O 1
ATOM 741 N N . ILE A 1 88 ? 10.742 -5.034 -7.712 1.00 89.94 88 ILE A N 1
ATOM 742 C CA . ILE A 1 88 ? 9.463 -4.329 -7.872 1.00 89.94 88 ILE A CA 1
ATOM 743 C C . ILE A 1 88 ? 9.498 -3.359 -9.057 1.00 89.94 88 ILE A C 1
ATOM 745 O O . ILE A 1 88 ? 8.538 -3.293 -9.828 1.00 89.94 88 ILE A O 1
ATOM 749 N N . LEU A 1 89 ? 10.625 -2.671 -9.274 1.00 90.75 89 LEU A N 1
ATOM 750 C CA . LEU A 1 89 ? 10.829 -1.841 -10.460 1.00 90.75 89 LEU A CA 1
ATOM 751 C C . LEU A 1 89 ? 10.785 -2.675 -11.738 1.00 90.75 89 LEU A C 1
ATOM 753 O O . LEU A 1 89 ? 10.178 -2.255 -12.721 1.00 90.75 89 LEU A O 1
ATOM 757 N N . SER A 1 90 ? 11.393 -3.862 -11.723 1.00 89.44 90 SER A N 1
ATOM 758 C CA . SER A 1 90 ? 11.375 -4.760 -12.875 1.00 89.44 90 SER A CA 1
ATOM 759 C C . SER A 1 90 ? 9.975 -5.265 -13.199 1.00 89.44 90 SER A C 1
ATOM 761 O O . SER A 1 90 ? 9.593 -5.301 -14.366 1.00 89.44 90 SER A O 1
ATOM 763 N N . GLN A 1 91 ? 9.197 -5.615 -12.176 1.00 88.12 91 GLN A N 1
ATOM 764 C CA . GLN A 1 91 ? 7.838 -6.120 -12.350 1.00 88.12 91 GLN A CA 1
ATOM 765 C C . GLN A 1 91 ? 6.886 -5.027 -12.854 1.00 88.12 91 GLN A C 1
ATOM 767 O O . GLN A 1 91 ? 5.950 -5.311 -13.595 1.00 88.12 91 GLN A O 1
ATOM 772 N N . SER A 1 92 ? 7.143 -3.770 -12.490 1.00 89.75 92 SER A N 1
ATOM 773 C CA . SER A 1 92 ? 6.240 -2.649 -12.764 1.00 89.75 92 SER A CA 1
ATOM 774 C C . SER A 1 92 ? 6.437 -1.983 -14.130 1.00 89.75 92 SER A C 1
ATOM 776 O O . SER A 1 92 ? 5.708 -1.048 -14.444 1.00 89.75 92 SER A O 1
ATOM 778 N N . GLN A 1 93 ? 7.401 -2.416 -14.952 1.00 85.69 93 GLN A N 1
ATOM 779 C CA . GLN A 1 93 ? 7.756 -1.721 -16.203 1.00 85.69 93 GLN A CA 1
ATOM 780 C C . GLN A 1 93 ? 6.632 -1.649 -17.240 1.00 85.69 93 GLN A C 1
ATOM 782 O O . GLN A 1 93 ? 6.616 -0.729 -18.057 1.00 85.69 93 GLN A O 1
ATOM 787 N N . ALA A 1 94 ? 5.733 -2.635 -17.243 1.00 84.31 94 ALA A N 1
ATOM 788 C CA . ALA A 1 94 ? 4.595 -2.678 -18.159 1.00 84.31 94 ALA A CA 1
ATOM 789 C C . ALA A 1 94 ? 3.415 -1.809 -17.691 1.00 84.31 94 ALA A C 1
ATOM 791 O O . ALA A 1 94 ? 2.528 -1.510 -18.486 1.00 84.31 94 ALA A O 1
ATOM 792 N N . ASP A 1 95 ? 3.423 -1.394 -16.424 1.00 88.56 95 ASP A N 1
ATOM 793 C CA . ASP A 1 95 ? 2.328 -0.699 -15.757 1.00 88.56 95 ASP A CA 1
ATOM 794 C C . ASP A 1 95 ? 2.857 0.561 -15.052 1.00 88.56 95 ASP A C 1
ATOM 796 O O . ASP A 1 95 ? 3.783 1.215 -15.530 1.00 88.56 95 ASP A O 1
ATOM 800 N N . ARG A 1 96 ? 2.240 0.966 -13.938 1.00 92.38 96 ARG A N 1
ATOM 801 C CA . ARG A 1 96 ? 2.653 2.119 -13.137 1.00 92.38 96 ARG A CA 1
ATOM 802 C C . ARG A 1 96 ? 2.910 1.695 -11.698 1.00 92.38 96 ARG A C 1
ATOM 804 O O . ARG A 1 96 ? 2.024 1.148 -11.045 1.00 92.38 96 ARG A O 1
ATOM 811 N N . LEU A 1 97 ? 4.097 2.015 -11.197 1.00 93.94 97 LEU A N 1
ATOM 812 C CA . LEU A 1 97 ? 4.464 1.882 -9.795 1.00 93.94 97 LEU A CA 1
ATOM 813 C C . LEU A 1 97 ? 4.132 3.174 -9.052 1.00 93.94 97 LEU A C 1
ATOM 815 O O . LEU A 1 97 ? 4.689 4.231 -9.352 1.00 93.94 97 LEU A O 1
ATOM 819 N N . PHE A 1 98 ? 3.267 3.068 -8.047 1.00 94.31 98 PHE A N 1
ATOM 820 C CA . PHE A 1 98 ? 3.045 4.132 -7.076 1.00 94.31 98 PHE A CA 1
ATOM 821 C C . PHE A 1 98 ? 3.869 3.860 -5.822 1.00 94.31 98 PHE A C 1
ATOM 823 O O . PHE A 1 98 ? 3.708 2.817 -5.191 1.00 94.31 98 PHE A O 1
ATOM 830 N N . THR A 1 99 ? 4.750 4.788 -5.453 1.00 94.12 99 THR A N 1
ATOM 831 C CA . THR A 1 99 ? 5.632 4.622 -4.292 1.00 94.12 99 THR A CA 1
ATOM 832 C C . THR A 1 99 ? 5.935 5.945 -3.593 1.00 94.12 99 THR A C 1
ATOM 834 O O . THR A 1 99 ? 5.845 7.018 -4.183 1.00 94.12 99 THR A O 1
ATOM 837 N N . LEU A 1 100 ? 6.292 5.861 -2.312 1.00 92.69 100 LEU A N 1
ATOM 838 C CA . LEU A 1 100 ? 6.846 6.972 -1.529 1.00 92.69 100 LEU A CA 1
ATOM 839 C C . LEU A 1 100 ? 8.360 6.826 -1.307 1.00 92.69 100 LEU A C 1
ATOM 841 O O . LEU A 1 100 ? 8.970 7.661 -0.640 1.00 92.69 100 LEU A O 1
ATOM 845 N N . ASP A 1 101 ? 8.960 5.769 -1.851 1.00 92.19 101 ASP A N 1
ATOM 846 C CA . ASP A 1 101 ? 10.393 5.521 -1.780 1.00 92.19 101 ASP A CA 1
ATOM 847 C C . ASP A 1 101 ? 11.157 6.587 -2.576 1.00 92.19 101 ASP A C 1
ATOM 849 O O . ASP A 1 101 ? 11.039 6.689 -3.800 1.00 92.19 101 ASP A O 1
ATOM 853 N N . LYS A 1 102 ? 11.940 7.400 -1.862 1.00 93.12 102 LYS A N 1
ATOM 854 C CA . LYS A 1 102 ? 12.675 8.521 -2.451 1.00 93.12 102 LYS A CA 1
ATOM 855 C C . LYS A 1 102 ? 13.755 8.057 -3.421 1.00 93.12 102 LYS A C 1
ATOM 857 O O . LYS A 1 102 ? 13.978 8.737 -4.415 1.00 93.12 102 LYS A O 1
ATOM 862 N N . GLU A 1 103 ? 14.416 6.933 -3.161 1.00 94.19 103 GLU A N 1
ATOM 863 C CA . GLU A 1 103 ? 15.479 6.432 -4.034 1.00 94.19 103 GLU A CA 1
ATOM 864 C C . GLU A 1 103 ? 14.899 5.988 -5.375 1.00 94.19 103 GLU A C 1
ATOM 866 O O . GLU A 1 103 ? 15.416 6.373 -6.423 1.00 94.19 103 GLU A O 1
ATOM 871 N N . MET A 1 104 ? 13.769 5.272 -5.350 1.00 93.69 104 MET A N 1
ATOM 872 C CA . MET A 1 104 ? 13.065 4.873 -6.572 1.00 93.69 104 MET A CA 1
ATOM 873 C C . MET A 1 104 ? 12.477 6.071 -7.329 1.00 93.69 104 MET A C 1
ATOM 875 O O . MET A 1 104 ? 12.555 6.109 -8.558 1.00 93.69 104 MET A O 1
ATOM 879 N N . LEU A 1 105 ? 11.922 7.066 -6.627 1.00 94.88 105 LEU A N 1
ATOM 880 C CA . LEU A 1 105 ? 11.410 8.296 -7.249 1.00 94.88 105 LEU A CA 1
ATOM 881 C C . LEU A 1 105 ? 12.531 9.111 -7.914 1.00 94.88 105 LEU A C 1
ATOM 883 O O . LEU A 1 105 ? 12.353 9.611 -9.024 1.00 94.88 105 LEU A O 1
ATOM 887 N N . ASN A 1 106 ? 13.706 9.186 -7.283 1.00 95.31 106 ASN A N 1
ATOM 888 C CA . ASN A 1 106 ? 14.865 9.921 -7.797 1.00 95.31 106 ASN A CA 1
ATOM 889 C C . ASN A 1 106 ? 15.472 9.306 -9.069 1.00 95.31 106 ASN A C 1
ATOM 891 O O . ASN A 1 106 ? 16.248 9.973 -9.754 1.00 95.31 106 ASN A O 1
ATOM 895 N N . LEU A 1 107 ? 15.109 8.067 -9.429 1.00 93.31 107 L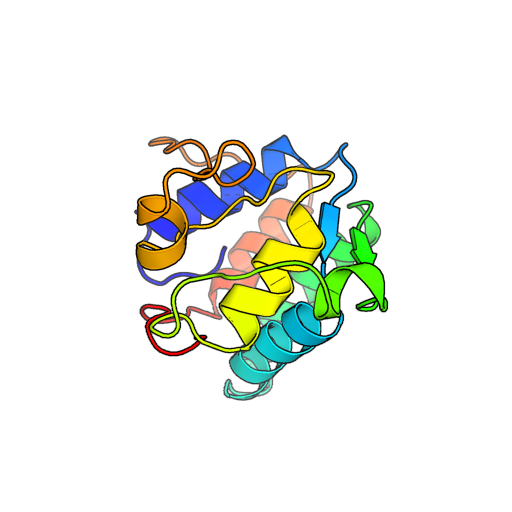EU A N 1
ATOM 896 C CA . LEU A 1 107 ? 15.498 7.480 -10.714 1.00 93.31 107 LEU A CA 1
ATOM 897 C C . LEU A 1 107 ? 14.822 8.154 -11.918 1.00 93.31 107 LEU A C 1
ATOM 899 O O . LEU A 1 107 ? 15.264 7.942 -13.046 1.00 93.31 107 LEU A O 1
ATOM 903 N N . ASN A 1 108 ? 13.754 8.935 -11.707 1.00 93.25 108 ASN A N 1
ATOM 904 C CA . ASN A 1 108 ? 13.004 9.628 -12.762 1.00 93.25 108 ASN A CA 1
ATOM 905 C C . ASN A 1 108 ? 12.501 8.698 -13.888 1.00 93.25 108 ASN A C 1
ATOM 907 O O . ASN A 1 108 ? 12.443 9.070 -15.063 1.00 93.25 108 ASN A O 1
ATOM 911 N N . LEU A 1 109 ? 12.128 7.464 -13.540 1.00 92.44 109 LEU A N 1
ATOM 912 C CA . LEU A 1 109 ? 11.560 6.503 -14.485 1.00 92.44 109 LEU A CA 1
ATOM 913 C C . LEU A 1 109 ? 10.099 6.855 -14.787 1.00 92.44 109 LEU A C 1
ATOM 915 O O . LEU A 1 109 ? 9.304 7.040 -13.874 1.00 92.44 109 LEU A O 1
ATOM 919 N N . LYS A 1 110 ? 9.708 6.867 -16.070 1.00 93.38 110 LYS A N 1
ATOM 920 C CA . LYS A 1 110 ? 8.353 7.272 -16.512 1.00 93.38 110 LYS A CA 1
ATOM 921 C C . LYS A 1 110 ? 7.204 6.487 -15.862 1.00 93.38 110 LYS A C 1
ATOM 923 O O . LYS A 1 110 ? 6.096 7.006 -15.758 1.00 93.38 110 LYS A O 1
ATOM 928 N N . PHE A 1 111 ? 7.451 5.234 -15.486 1.00 93.50 111 PHE A N 1
ATOM 929 C CA . PHE A 1 111 ? 6.455 4.355 -14.874 1.00 93.50 111 PHE A CA 1
ATOM 930 C C . PHE A 1 111 ? 6.442 4.424 -13.340 1.00 93.50 111 PHE A C 1
ATOM 932 O O . PHE A 1 111 ? 5.585 3.798 -12.726 1.00 93.50 111 PHE A O 1
ATOM 939 N N . VAL A 1 112 ? 7.351 5.176 -12.713 1.00 95.50 112 VAL A N 1
ATOM 940 C CA . VAL A 1 112 ? 7.433 5.335 -11.255 1.00 95.50 112 VAL A CA 1
ATOM 941 C C . VAL A 1 112 ? 6.920 6.718 -10.883 1.00 95.50 112 VAL A C 1
ATOM 943 O O . VAL A 1 112 ? 7.376 7.728 -11.412 1.00 95.50 112 VAL A O 1
ATOM 946 N N . THR A 1 113 ? 5.955 6.781 -9.973 1.00 95.88 113 THR A N 1
ATOM 947 C CA . THR A 1 113 ? 5.388 8.054 -9.528 1.00 95.88 113 THR A CA 1
ATOM 948 C C . THR A 1 113 ? 4.957 7.995 -8.070 1.00 95.88 113 THR A C 1
ATOM 950 O O . THR A 1 113 ? 4.751 6.916 -7.510 1.00 95.88 113 THR A O 1
ATOM 953 N N . SER A 1 114 ? 4.824 9.156 -7.438 1.00 94.00 114 SER A N 1
ATOM 954 C CA . SER A 1 114 ? 4.233 9.246 -6.111 1.00 94.00 114 SER A CA 1
ATOM 955 C C . SER A 1 114 ? 2.710 9.335 -6.212 1.00 94.00 114 SER A C 1
ATOM 957 O O . SER A 1 114 ? 2.173 9.856 -7.193 1.00 94.00 114 SER A O 1
ATOM 959 N N . PRO A 1 115 ? 1.970 8.837 -5.209 1.00 92.69 115 PRO A N 1
ATOM 960 C CA . PRO A 1 115 ? 0.558 9.158 -5.098 1.00 92.69 115 PRO A CA 1
ATOM 961 C C . PRO A 1 115 ? 0.356 10.671 -4.969 1.00 92.69 115 PRO A C 1
ATOM 963 O O . PRO A 1 115 ? 1.188 11.376 -4.391 1.00 92.69 115 PRO A O 1
ATOM 966 N N . ASN A 1 116 ? -0.780 11.162 -5.463 1.00 88.19 116 ASN A N 1
ATOM 967 C CA . ASN A 1 116 ? -1.142 12.568 -5.342 1.00 88.19 116 ASN A CA 1
ATOM 968 C C . ASN A 1 116 ? -1.155 12.995 -3.869 1.00 88.19 116 ASN A C 1
ATOM 970 O O . ASN A 1 116 ? -1.821 12.389 -3.027 1.00 88.19 116 ASN A O 1
ATOM 974 N N . ASN A 1 117 ? -0.424 14.063 -3.560 1.00 81.31 117 ASN A N 1
ATOM 975 C CA . ASN A 1 117 ? -0.410 14.633 -2.223 1.00 81.31 117 ASN A CA 1
ATOM 976 C C . ASN A 1 117 ? -1.719 15.400 -1.994 1.00 81.31 117 ASN A C 1
ATOM 978 O O . ASN A 1 117 ? -1.891 16.517 -2.481 1.00 81.31 117 ASN A O 1
ATOM 982 N N . HIS A 1 118 ? -2.641 14.788 -1.259 1.00 75.31 118 HIS A N 1
ATOM 983 C CA . HIS A 1 118 ? -3.904 15.406 -0.876 1.00 75.31 118 HIS A CA 1
ATOM 984 C C . HIS A 1 118 ? -3.817 15.945 0.551 1.00 75.31 118 HIS A C 1
ATOM 986 O O . HIS A 1 118 ? -3.432 15.223 1.467 1.00 75.31 118 HIS A O 1
ATOM 992 N N . SER A 1 119 ? -4.231 17.197 0.752 1.00 76.19 119 SER A N 1
ATOM 993 C CA . SER A 1 119 ? -4.354 17.794 2.088 1.00 76.19 119 SER A CA 1
ATOM 994 C C . SER A 1 119 ? -5.621 17.347 2.823 1.00 76.19 119 SER A C 1
ATOM 996 O O . SER A 1 119 ? -5.632 17.303 4.050 1.00 76.19 119 SER A O 1
ATOM 998 N N . THR A 1 120 ? -6.684 16.999 2.093 1.00 93.31 120 THR A N 1
ATOM 999 C CA . THR A 1 120 ? -7.973 16.592 2.667 1.00 93.31 120 THR A CA 1
ATOM 1000 C C . THR A 1 120 ? -8.131 15.075 2.653 1.00 93.31 120 THR A C 1
ATOM 1002 O O . THR A 1 120 ? -8.035 14.436 1.603 1.00 93.31 120 THR A O 1
ATOM 1005 N N . GLU A 1 121 ? -8.415 14.491 3.816 1.00 96.00 121 GLU A N 1
ATOM 1006 C CA . GLU A 1 121 ? -8.690 13.062 3.952 1.00 96.00 121 GLU A CA 1
ATOM 1007 C C . GLU A 1 121 ? -10.064 12.695 3.376 1.00 96.00 121 GLU A C 1
ATOM 1009 O O . GLU A 1 121 ? -11.087 13.265 3.755 1.00 96.00 121 GLU A O 1
ATOM 1014 N N . LYS A 1 122 ? -10.090 11.717 2.466 1.00 96.31 122 LYS A N 1
ATOM 1015 C CA . LYS A 1 122 ? -11.323 11.114 1.946 1.00 96.31 122 LYS A CA 1
ATOM 1016 C C . LYS A 1 122 ? -11.787 9.983 2.862 1.00 96.31 122 LYS A C 1
ATOM 1018 O O . LYS A 1 122 ? -11.004 9.429 3.632 1.00 96.31 122 LYS A O 1
ATOM 1023 N N . ASN A 1 123 ? -13.056 9.599 2.750 1.00 97.25 123 ASN A N 1
ATOM 1024 C CA . ASN A 1 123 ? -13.616 8.463 3.484 1.00 97.25 123 ASN A CA 1
ATOM 1025 C C . ASN A 1 123 ? -13.802 7.254 2.567 1.00 97.25 123 ASN A C 1
ATOM 1027 O O . ASN A 1 123 ? -14.212 7.400 1.415 1.00 97.25 123 ASN A O 1
ATOM 1031 N N . PHE A 1 124 ? -13.538 6.063 3.098 1.00 96.75 124 PHE A N 1
ATOM 1032 C CA . PHE A 1 124 ? -13.976 4.821 2.479 1.00 96.75 124 PHE A CA 1
ATOM 1033 C C . PHE A 1 124 ? -15.514 4.751 2.445 1.00 96.75 124 PHE A C 1
ATOM 1035 O O . PHE A 1 124 ? -16.188 5.337 3.298 1.00 96.75 124 PHE A O 1
ATOM 1042 N N . PRO A 1 125 ? -16.101 4.028 1.481 1.00 94.31 125 PRO A N 1
ATOM 1043 C CA . PRO A 1 125 ? -17.549 3.917 1.375 1.00 94.31 125 PRO A CA 1
ATOM 1044 C C . PRO A 1 125 ? -18.157 3.070 2.506 1.00 94.31 125 PRO A C 1
ATOM 1046 O O . PRO A 1 125 ? -17.646 2.011 2.879 1.00 94.31 125 PRO A O 1
ATOM 1049 N N . GLY A 1 126 ? -19.309 3.512 3.015 1.00 93.25 126 GLY A N 1
ATOM 1050 C CA . GLY A 1 126 ? -20.153 2.744 3.933 1.00 93.25 126 GLY A CA 1
ATOM 1051 C C . GLY A 1 126 ? -19.453 2.315 5.227 1.00 93.25 126 GLY A C 1
ATOM 1052 O O . GLY A 1 126 ? -18.710 3.073 5.849 1.00 93.25 126 GLY A O 1
ATOM 1053 N N . ILE A 1 127 ? -19.696 1.069 5.645 1.00 94.50 127 ILE A N 1
ATOM 1054 C CA . ILE A 1 127 ? -19.159 0.516 6.900 1.00 94.50 127 ILE A CA 1
ATOM 1055 C C . ILE A 1 127 ? -17.628 0.397 6.902 1.00 94.50 127 ILE A C 1
ATOM 1057 O O . ILE A 1 127 ? -17.011 0.276 7.960 1.00 94.50 127 ILE A O 1
ATOM 1061 N N . MET A 1 128 ? -16.998 0.444 5.729 1.00 95.94 128 MET A N 1
ATOM 1062 C CA . MET A 1 128 ? -15.560 0.270 5.599 1.00 95.94 128 MET A CA 1
ATOM 1063 C C . MET A 1 128 ? -14.769 1.373 6.303 1.00 95.94 128 MET A C 1
ATOM 1065 O O . MET A 1 128 ? -13.752 1.075 6.922 1.00 95.94 128 MET A O 1
ATOM 1069 N N . GLU A 1 129 ? -15.256 2.618 6.294 1.00 97.88 129 GLU A N 1
ATOM 1070 C CA . GLU A 1 129 ? -14.601 3.716 7.017 1.00 97.88 129 GLU A CA 1
ATOM 1071 C C . GLU A 1 129 ? -14.566 3.454 8.528 1.00 97.88 129 GLU A C 1
ATOM 1073 O O . GLU A 1 129 ? -13.589 3.792 9.194 1.00 97.88 129 GLU A O 1
ATOM 1078 N N . ARG A 1 130 ? -15.594 2.791 9.079 1.00 97.75 130 ARG A N 1
ATOM 1079 C CA . ARG A 1 130 ? -15.613 2.400 10.495 1.00 97.75 130 ARG A CA 1
ATOM 1080 C C . ARG A 1 130 ? -14.495 1.410 10.802 1.00 97.75 130 ARG A C 1
ATOM 1082 O O . ARG A 1 130 ? -13.754 1.612 11.760 1.00 97.75 130 ARG A O 1
ATOM 1089 N N . PHE A 1 131 ? -14.362 0.369 9.980 1.00 98.12 131 PHE A N 1
ATOM 1090 C CA . PHE A 1 131 ? -13.295 -0.620 10.134 1.00 98.12 131 PHE A CA 1
ATOM 1091 C C . PHE A 1 131 ? -11.917 0.002 9.915 1.00 98.12 131 PHE A C 1
ATOM 1093 O O . PHE A 1 131 ? -11.002 -0.283 10.680 1.00 98.12 131 PHE A O 1
ATOM 1100 N N . TYR A 1 132 ? -11.773 0.905 8.943 1.00 98.25 132 TYR A N 1
ATOM 1101 C CA . TYR A 1 132 ? -10.527 1.637 8.744 1.00 98.25 132 TYR A CA 1
ATOM 1102 C C . TYR A 1 132 ? -10.137 2.417 10.001 1.00 98.25 132 TYR A C 1
ATOM 1104 O O . TYR A 1 132 ? -9.045 2.218 10.525 1.00 98.25 132 TYR A O 1
ATOM 1112 N N . LYS A 1 133 ? -11.040 3.240 10.549 1.00 98.19 133 LYS A N 1
ATOM 1113 C CA . LYS A 1 133 ? -10.778 4.001 11.781 1.00 98.19 133 LYS A CA 1
ATOM 1114 C C . LYS A 1 133 ? -10.422 3.098 12.961 1.00 98.19 133 LYS A C 1
ATOM 1116 O O . LYS A 1 133 ? -9.527 3.436 13.727 1.00 98.19 133 LYS A O 1
ATOM 1121 N N . GLN A 1 134 ? -11.079 1.947 13.087 1.00 98.12 134 GLN A N 1
ATOM 1122 C CA . GLN A 1 134 ? -10.756 0.946 14.105 1.00 98.12 134 GLN A CA 1
ATOM 1123 C C . GLN A 1 134 ? -9.346 0.361 13.907 1.00 98.12 134 GLN A C 1
ATOM 1125 O O . GLN A 1 134 ? -8.568 0.287 14.859 1.00 98.12 134 GLN A O 1
ATOM 1130 N N . SER A 1 135 ? -8.982 0.047 12.662 1.00 98.25 135 SER A N 1
ATOM 1131 C CA . SER A 1 135 ? -7.667 -0.494 12.302 1.00 98.25 135 SER A CA 1
ATOM 1132 C C . SER A 1 135 ? -6.506 0.460 12.592 1.00 98.25 135 SER A C 1
ATOM 1134 O O . SER A 1 135 ? -5.375 0.008 12.737 1.00 98.25 135 SER A O 1
ATOM 1136 N N . LEU A 1 136 ? -6.771 1.765 12.753 1.00 97.94 136 LEU A N 1
ATOM 1137 C CA . LEU A 1 136 ? -5.769 2.770 13.136 1.00 97.94 136 LEU A CA 1
ATOM 1138 C C . LEU A 1 136 ? -5.258 2.625 14.579 1.00 97.94 136 LEU A C 1
ATOM 1140 O O . LEU A 1 136 ? -4.379 3.392 14.971 1.00 97.94 136 LEU A O 1
ATOM 1144 N N . LYS A 1 137 ? -5.763 1.654 15.356 1.00 97.19 137 LYS A N 1
ATOM 1145 C CA . LYS A 1 137 ? -5.070 1.154 16.557 1.00 97.19 137 LYS A CA 1
ATOM 1146 C C . LYS A 1 137 ? -3.676 0.620 16.220 1.00 97.19 137 LYS A C 1
ATOM 1148 O O . LYS A 1 137 ? -2.772 0.738 17.042 1.00 97.19 137 LYS A O 1
ATOM 1153 N N . LEU A 1 138 ? -3.500 0.063 15.020 1.00 96.81 138 LEU A N 1
ATOM 1154 C CA . LEU A 1 138 ? -2.188 -0.219 14.4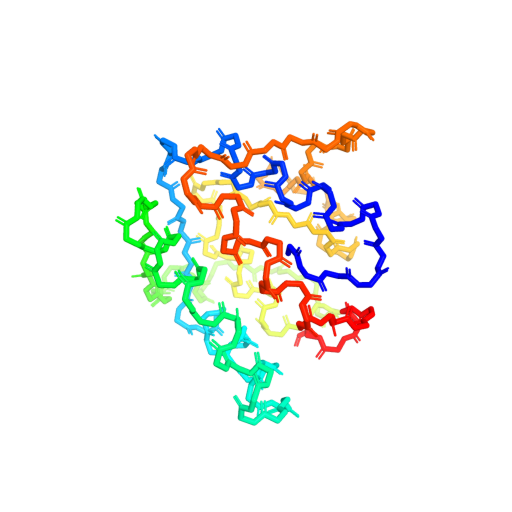59 1.00 96.81 138 LEU A CA 1
ATOM 1155 C C . LEU A 1 138 ? -1.653 1.051 13.802 1.00 96.81 138 LEU A C 1
ATOM 1157 O O . LEU A 1 138 ? -2.279 1.603 12.893 1.00 96.81 138 LEU A O 1
ATOM 1161 N N . ARG A 1 139 ? -0.468 1.483 14.236 1.00 95.69 139 ARG A N 1
ATOM 1162 C CA . ARG A 1 139 ? 0.285 2.558 13.596 1.00 95.69 139 ARG A CA 1
ATOM 1163 C C . ARG A 1 139 ? 1.736 2.168 13.397 1.00 95.69 139 ARG A C 1
ATOM 1165 O O . ARG A 1 139 ? 2.362 1.633 14.308 1.00 95.69 139 ARG A O 1
ATOM 1172 N N . VAL A 1 140 ? 2.267 2.471 12.218 1.00 92.00 140 VAL A N 1
ATOM 1173 C CA . VAL A 1 140 ? 3.649 2.157 11.846 1.00 92.00 140 VAL A CA 1
ATOM 1174 C C . VAL A 1 140 ? 4.500 3.424 11.854 1.00 92.00 140 VAL A C 1
ATOM 1176 O O . VAL A 1 140 ? 4.143 4.434 11.244 1.00 92.00 140 VAL A O 1
ATOM 1179 N N . ASN A 1 141 ? 5.627 3.384 12.566 1.00 85.50 141 ASN A N 1
ATOM 1180 C CA . ASN A 1 141 ? 6.653 4.424 12.489 1.00 85.50 141 ASN A CA 1
ATOM 1181 C C . ASN A 1 141 ? 7.390 4.344 11.150 1.00 85.50 141 ASN A C 1
ATOM 1183 O O . ASN A 1 141 ? 7.367 3.293 10.514 1.00 85.50 141 ASN A O 1
ATOM 1187 N N . ASN A 1 142 ? 7.996 5.470 10.742 1.00 59.31 142 ASN A N 1
ATOM 1188 C CA . ASN A 1 142 ? 8.701 5.666 9.472 1.00 59.31 142 ASN A CA 1
ATOM 1189 C C . ASN A 1 142 ? 9.224 4.360 8.869 1.00 59.31 142 ASN A C 1
ATOM 1191 O O . ASN A 1 142 ? 10.095 3.702 9.436 1.00 59.31 142 ASN A O 1
ATOM 1195 N N . ILE A 1 143 ? 8.700 4.033 7.688 1.00 54.38 143 ILE A N 1
ATOM 1196 C CA . ILE A 1 143 ? 9.155 2.935 6.842 1.00 54.38 143 ILE A CA 1
ATOM 1197 C C . ILE A 1 143 ? 10.520 3.345 6.263 1.00 54.38 143 ILE A C 1
ATOM 1199 O O . ILE A 1 143 ? 10.648 3.709 5.102 1.00 54.38 143 ILE A O 1
ATOM 1203 N N . HIS A 1 144 ? 11.546 3.368 7.109 1.00 40.94 144 HIS A N 1
ATOM 1204 C CA . HIS A 1 144 ? 12.954 3.383 6.710 1.00 40.94 144 HIS A CA 1
ATOM 1205 C C . HIS A 1 144 ? 13.577 1.994 6.891 1.00 40.94 144 HIS A C 1
ATOM 1207 O O . HIS A 1 144 ? 14.792 1.854 6.962 1.00 40.94 144 HIS A O 1
ATOM 1213 N N . SER A 1 145 ? 12.756 0.952 7.020 1.00 31.80 145 SER A N 1
ATOM 1214 C CA . SER A 1 145 ? 13.234 -0.406 7.308 1.00 31.80 145 SER A CA 1
ATOM 1215 C C . SER A 1 145 ? 12.467 -1.480 6.549 1.00 31.80 145 SER A C 1
ATOM 1217 O O . SER A 1 145 ? 12.496 -2.643 6.923 1.00 31.80 145 SER A O 1
ATOM 1219 N N . ILE A 1 146 ? 11.800 -1.099 5.459 1.00 36.31 146 ILE A N 1
ATOM 1220 C CA . ILE A 1 146 ? 11.309 -2.058 4.469 1.00 36.31 146 ILE A CA 1
ATOM 1221 C C . ILE A 1 146 ? 11.971 -1.692 3.151 1.00 36.31 146 ILE A C 1
ATOM 1223 O O . ILE A 1 146 ? 11.326 -1.214 2.221 1.00 36.31 146 ILE A O 1
ATOM 1227 N N . TYR A 1 147 ? 13.288 -1.862 3.118 1.00 38.09 147 TYR A N 1
ATOM 1228 C CA . TYR A 1 147 ? 14.052 -1.814 1.880 1.00 38.09 147 TYR A CA 1
ATOM 1229 C C . TYR A 1 147 ? 14.201 -3.22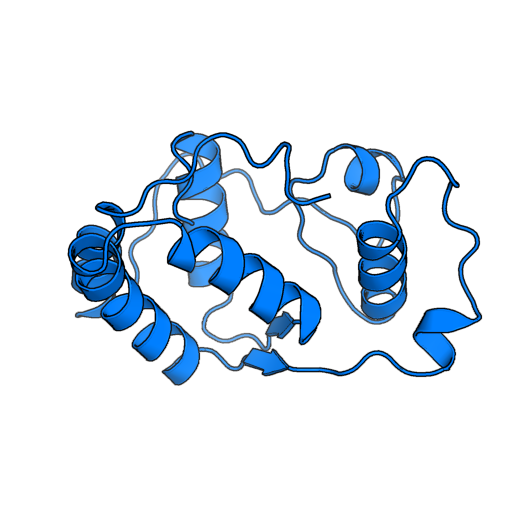8 1.337 1.00 38.09 147 TYR A C 1
ATOM 1231 O O . TYR A 1 147 ? 14.264 -4.208 2.110 1.00 38.09 147 TYR A O 1
#

Secondary structure (DSSP, 8-state):
--BSSHHHHHHHHHHHHHTTTSEEEEEHHHHHHHHHHHHTS-HHHHHHHHHHHHHHHHHSEEEEE---HHHHHS----TTS-HHHHHHHHHGGGS-EE---HHHHHT--TTEEPPP--SSPP--STTHHHHHHHHTTS-B---SS--

Sequence (147 aa):
MHSNDEKTRITCKNFFIEHLNKTIFMSLESVGKCDDIVWQFSRKVQDEYYPFMDRLHTIMNIKRIPYDSRTITKNKFPKTLSNFQQLILSQSQADRLFTLDKEMLNLNLKFVTSPNNHSTEKNFPGIMERFYKQSLKLRVNNIHSIY

pLDDT: mean 89.25, std 12.18, range [31.8, 98.25]